Protein AF-A0A4Z2FCV2-F1 (afdb_monomer_lite)

InterPro domains:
  IPR001370 BIR repeat [PF00653] (7-62)
  IPR001370 BIR repeat [PS50143] (7-88)
  IPR001370 BIR repeat [SM00238] (2-72)
  IPR001370 BIR repeat [cd00022] (5-62)
  IPR051190 Baculoviral IAP repeat-containing [PTHR46771] (1-63)

Organism: NCBI:txid230148

Foldseek 3Di:
DPDLVVQLVQCDPAPADPPFLPHSNQCSVLQWHQDADPVFRHWIARPPVRWIFGDDDRHDHSNVVSVVVVVVVVVVPPPDDDDDPPPPDDPPDPTDGPPPDDDDDDDDDDD

pLDDT: mean 71.24, std 22.46, range [33.41, 95.31]

Structure (mmCIF, N/CA/C/O backbone):
data_AF-A0A4Z2FCV2-F1
#
_entry.id   AF-A0A4Z2FCV2-F1
#
loop_
_atom_site.group_PDB
_atom_site.id
_atom_site.type_symbol
_atom_site.label_atom_id
_atom_site.label_alt_id
_atom_site.label_comp_id
_atom_site.label_asym_id
_atom_site.label_entity_id
_atom_site.label_seq_id
_atom_site.pdbx_PDB_ins_code
_atom_site.Cartn_x
_atom_site.Cartn_y
_atom_site.Cartn_z
_atom_site.occupancy
_atom_site.B_iso_or_equiv
_atom_site.auth_seq_id
_atom_site.auth_comp_id
_atom_site.auth_asym_id
_atom_site.auth_atom_id
_atom_site.pdbx_PDB_model_num
ATOM 1 N N . MET A 1 1 ? -9.651 -3.386 -8.352 1.00 63.41 1 MET A N 1
ATOM 2 C CA . MET A 1 1 ? -8.794 -2.972 -7.216 1.00 63.41 1 MET A CA 1
ATOM 3 C C . MET A 1 1 ? -9.472 -2.064 -6.175 1.00 63.41 1 MET A C 1
ATOM 5 O O . MET A 1 1 ? -8.838 -1.734 -5.180 1.00 63.41 1 MET A O 1
ATOM 9 N N . TYR A 1 2 ? -10.755 -1.698 -6.319 1.00 80.25 2 TYR A N 1
ATOM 10 C CA . TYR A 1 2 ? -11.459 -0.868 -5.320 1.00 80.25 2 TYR A CA 1
ATOM 11 C C . TYR A 1 2 ? -11.793 -1.606 -4.011 1.00 80.25 2 TYR A C 1
ATOM 13 O O . TYR A 1 2 ? -11.867 -0.987 -2.952 1.00 80.25 2 TYR A O 1
ATOM 21 N N . ILE A 1 3 ? -11.918 -2.934 -4.069 1.00 91.69 3 ILE A N 1
ATOM 22 C CA . ILE A 1 3 ? -12.211 -3.798 -2.919 1.00 91.69 3 ILE A CA 1
ATOM 23 C C . ILE A 1 3 ? -10.939 -4.005 -2.086 1.00 91.69 3 ILE A C 1
ATOM 25 O O . ILE A 1 3 ? -9.901 -4.376 -2.635 1.00 91.69 3 ILE A O 1
ATOM 29 N N . TYR A 1 4 ? -11.036 -3.781 -0.772 1.00 91.88 4 TYR A N 1
ATOM 30 C CA . TYR A 1 4 ? -9.938 -3.936 0.192 1.00 91.88 4 TYR A CA 1
ATOM 31 C C . TYR A 1 4 ? -9.310 -5.333 0.163 1.00 91.88 4 TYR A C 1
ATOM 33 O O . TYR A 1 4 ? -8.097 -5.450 0.025 1.00 91.88 4 TYR A O 1
ATOM 41 N N . GLU A 1 5 ? -10.130 -6.383 0.198 1.00 94.25 5 GLU A N 1
ATOM 42 C CA . GLU A 1 5 ? -9.660 -7.774 0.229 1.00 94.25 5 GLU A CA 1
ATOM 43 C C . GLU A 1 5 ? -8.783 -8.136 -0.974 1.00 94.25 5 GLU A C 1
ATOM 45 O O . GLU A 1 5 ? -7.803 -8.861 -0.837 1.00 94.25 5 GLU A O 1
ATOM 50 N N . ASN A 1 6 ? -9.088 -7.592 -2.156 1.00 94.06 6 ASN A N 1
ATOM 51 C CA . ASN A 1 6 ? -8.282 -7.838 -3.352 1.00 94.06 6 ASN A CA 1
ATOM 52 C C . ASN A 1 6 ? -6.902 -7.184 -3.259 1.00 94.06 6 ASN A C 1
ATOM 54 O O . ASN A 1 6 ? -5.951 -7.718 -3.814 1.00 94.06 6 ASN A O 1
ATOM 58 N N . ARG A 1 7 ? -6.792 -6.042 -2.569 1.00 94.56 7 ARG A N 1
ATOM 59 C CA . ARG A 1 7 ? -5.499 -5.401 -2.310 1.00 94.56 7 ARG A CA 1
ATOM 60 C C . ARG A 1 7 ? -4.720 -6.175 -1.261 1.00 94.56 7 ARG A C 1
ATOM 62 O O . ARG A 1 7 ? -3.547 -6.438 -1.475 1.00 94.56 7 ARG A O 1
ATOM 69 N N . LEU A 1 8 ? -5.379 -6.604 -0.187 1.00 95.31 8 LEU A N 1
ATOM 70 C CA . LEU A 1 8 ? -4.747 -7.399 0.865 1.00 95.31 8 LEU A CA 1
ATOM 71 C C . LEU A 1 8 ? -4.118 -8.683 0.308 1.00 95.31 8 LEU A C 1
ATOM 73 O O . LEU A 1 8 ? -2.968 -8.973 0.606 1.00 95.31 8 LEU A O 1
ATOM 77 N N . LYS A 1 9 ? -4.822 -9.382 -0.592 1.00 95.06 9 LYS A N 1
ATOM 78 C CA . LYS A 1 9 ? -4.316 -10.587 -1.274 1.00 95.06 9 LYS A CA 1
ATOM 79 C C . LYS A 1 9 ? -3.040 -10.373 -2.089 1.00 95.06 9 LYS A C 1
ATOM 81 O O . LYS A 1 9 ? -2.399 -11.353 -2.434 1.00 95.06 9 LYS A O 1
ATOM 86 N N . THR A 1 10 ? -2.691 -9.133 -2.435 1.00 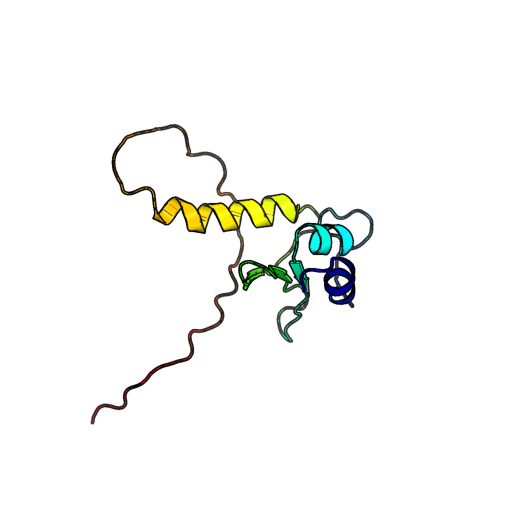94.06 10 THR A N 1
ATOM 87 C CA . THR A 1 10 ? -1.463 -8.874 -3.201 1.00 94.06 10 THR A CA 1
ATOM 88 C C . THR A 1 10 ? -0.204 -8.925 -2.352 1.00 94.06 10 THR A C 1
ATOM 90 O O . THR A 1 10 ? 0.851 -9.183 -2.909 1.00 94.06 10 THR A O 1
ATOM 93 N N . PHE A 1 11 ? -0.311 -8.736 -1.033 1.00 94.06 11 PHE A N 1
ATOM 94 C CA . PHE A 1 11 ? 0.817 -8.675 -0.092 1.00 94.06 11 PHE A CA 1
ATOM 95 C C . PHE A 1 11 ? 1.376 -10.060 0.273 1.00 94.06 11 PHE A C 1
ATOM 97 O O . PHE A 1 11 ? 1.690 -10.345 1.428 1.00 94.06 11 PHE A O 1
ATOM 104 N N . GLU A 1 12 ? 1.482 -10.947 -0.711 1.00 90.56 12 GLU A N 1
ATOM 105 C CA . GLU A 1 12 ? 2.038 -12.282 -0.530 1.00 90.56 12 GLU A CA 1
ATOM 106 C C . GLU A 1 12 ? 3.574 -12.187 -0.497 1.00 90.56 12 GLU A C 1
ATOM 108 O O . GLU A 1 12 ? 4.208 -11.768 -1.465 1.00 90.56 12 GLU A O 1
ATOM 113 N N . GLY A 1 13 ? 4.187 -12.535 0.641 1.00 88.50 13 GLY A N 1
ATOM 114 C CA . GLY A 1 13 ? 5.636 -12.394 0.841 1.00 88.50 13 GLY A CA 1
ATOM 115 C C . GLY A 1 13 ? 6.099 -10.981 1.223 1.00 88.50 13 GLY A C 1
ATOM 116 O O . GLY A 1 13 ? 7.266 -10.650 1.019 1.00 88.50 13 GLY A O 1
ATOM 117 N N . TRP A 1 14 ? 5.203 -10.147 1.764 1.00 91.81 14 TRP A N 1
ATOM 118 C CA . TRP A 1 14 ? 5.565 -8.841 2.319 1.00 91.81 14 TRP A CA 1
ATOM 119 C C . TRP A 1 14 ? 6.482 -8.994 3.552 1.00 91.81 14 TRP A C 1
ATOM 121 O O . TRP A 1 14 ? 6.177 -9.813 4.419 1.00 91.81 14 TRP A O 1
ATOM 131 N N . PRO A 1 15 ? 7.591 -8.235 3.655 1.00 87.75 15 PRO A N 1
ATOM 132 C CA . PRO A 1 15 ? 8.604 -8.450 4.693 1.00 87.75 15 PRO A CA 1
ATOM 133 C C . PRO A 1 15 ? 8.239 -7.906 6.084 1.00 87.75 15 PRO A C 1
ATOM 135 O O . PRO A 1 15 ? 8.938 -8.233 7.039 1.00 87.75 15 PRO A O 1
ATOM 138 N N . PHE A 1 16 ? 7.190 -7.083 6.210 1.00 89.62 16 PHE A N 1
ATOM 139 C CA . PHE A 1 16 ? 6.802 -6.442 7.473 1.00 89.62 16 PHE A CA 1
ATOM 140 C C . PHE A 1 16 ? 5.495 -7.015 8.016 1.00 89.62 16 PHE A C 1
ATOM 142 O O . PHE A 1 16 ? 4.462 -6.948 7.352 1.00 89.62 16 PHE A O 1
ATOM 149 N N . ASP A 1 17 ? 5.526 -7.552 9.228 1.00 85.69 17 ASP A N 1
ATOM 150 C CA . ASP A 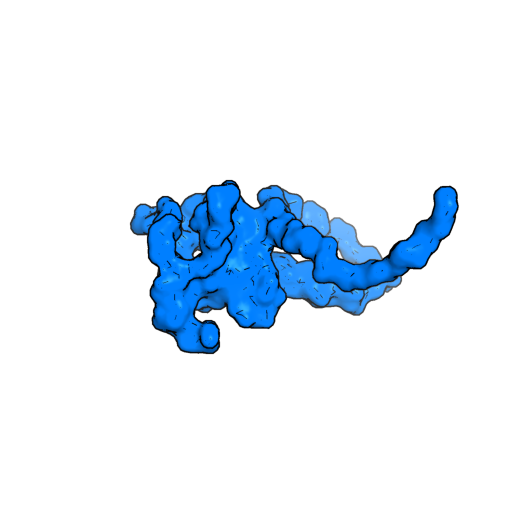1 17 ? 4.405 -8.228 9.876 1.00 85.69 17 ASP A CA 1
ATOM 151 C C . ASP A 1 17 ? 4.102 -7.620 11.262 1.00 85.69 17 ASP A C 1
ATOM 153 O O . ASP A 1 17 ? 4.084 -6.394 11.426 1.00 85.69 17 ASP A O 1
ATOM 157 N N . GLU A 1 18 ? 3.769 -8.457 12.247 1.00 81.94 18 GLU A N 1
ATOM 158 C CA . GLU A 1 18 ? 3.334 -8.032 13.573 1.00 81.94 18 GLU A CA 1
ATOM 159 C C . GLU A 1 18 ? 4.373 -7.130 14.262 1.00 81.94 18 GLU A C 1
ATOM 161 O O . GLU A 1 18 ? 5.531 -7.491 14.453 1.00 81.94 18 GLU A O 1
ATOM 166 N N . GLY A 1 19 ? 3.937 -5.938 14.678 1.00 83.31 19 GLY A N 1
ATOM 167 C CA . GLY A 1 19 ? 4.791 -4.944 15.338 1.00 83.31 19 GLY A CA 1
ATOM 168 C C . GLY A 1 19 ? 5.292 -3.823 14.425 1.00 83.31 19 GLY A C 1
ATOM 169 O O . GLY A 1 19 ? 5.852 -2.855 14.935 1.00 83.31 19 GLY A O 1
ATOM 170 N N . CYS A 1 20 ? 5.033 -3.901 13.117 1.00 90.00 20 CYS A N 1
ATOM 171 C CA . CYS A 1 20 ? 5.306 -2.820 12.170 1.00 90.00 20 CYS A CA 1
ATOM 172 C C . CYS A 1 20 ? 4.064 -1.936 11.948 1.00 90.00 20 CYS A C 1
ATOM 174 O O . CYS A 1 20 ? 2.924 -2.385 12.066 1.00 90.00 20 CYS A O 1
ATOM 176 N N . SER A 1 21 ? 4.265 -0.675 11.574 1.00 90.06 21 SER A N 1
ATOM 177 C CA . SER A 1 21 ? 3.201 0.228 11.115 1.00 90.06 21 SER A CA 1
ATOM 178 C C . SER A 1 21 ? 2.757 -0.108 9.685 1.00 90.06 21 SER A C 1
ATOM 180 O O . SER A 1 21 ? 1.565 -0.036 9.361 1.00 90.06 21 SER A O 1
ATOM 182 N N . CYS A 1 22 ? 3.693 -0.553 8.844 1.00 90.75 22 CYS A N 1
ATOM 183 C CA . CYS A 1 22 ? 3.501 -0.878 7.430 1.00 90.75 22 CYS A CA 1
ATOM 184 C C . CYS A 1 22 ? 3.049 -2.333 7.181 1.00 90.75 22 CYS A C 1
ATOM 186 O O . CYS A 1 22 ? 3.486 -2.980 6.226 1.00 90.75 22 CYS A O 1
ATOM 188 N N . THR A 1 23 ? 2.142 -2.856 8.016 1.00 94.06 23 THR A N 1
ATOM 189 C CA . THR A 1 23 ? 1.587 -4.209 7.827 1.00 94.06 23 THR A CA 1
ATOM 190 C C . THR A 1 23 ? 0.765 -4.318 6.532 1.00 94.06 23 THR A C 1
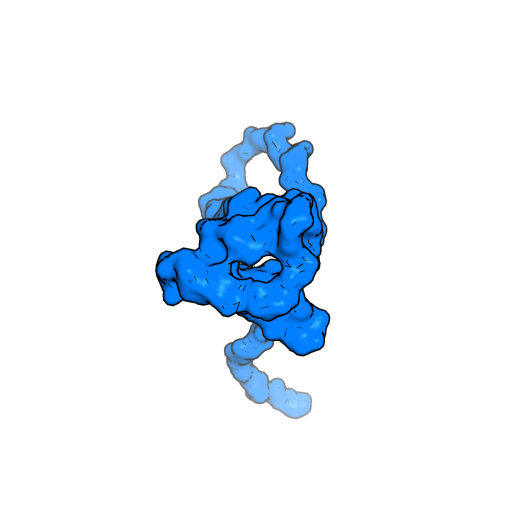ATOM 192 O O . THR A 1 23 ? 0.212 -3.308 6.066 1.00 94.06 23 THR A O 1
ATOM 195 N N . PRO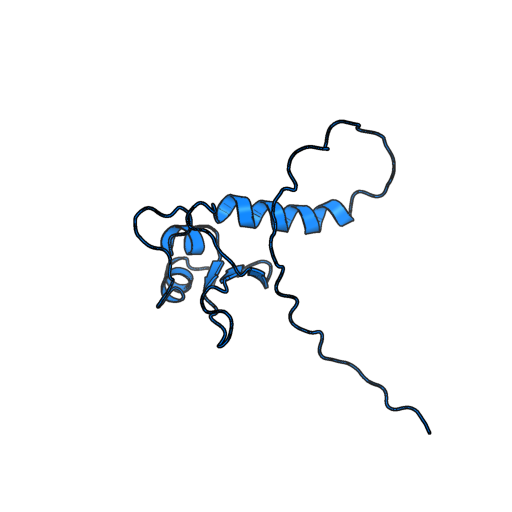 A 1 24 ? 0.590 -5.528 5.964 1.00 94.75 24 PRO A N 1
ATOM 196 C CA . PRO A 1 24 ? -0.252 -5.764 4.789 1.00 94.75 24 PRO A CA 1
ATOM 197 C C . PRO A 1 24 ? -1.660 -5.175 4.917 1.00 94.75 24 PRO A C 1
ATOM 199 O O . PRO A 1 24 ? -2.209 -4.603 3.970 1.00 94.75 24 PRO A O 1
ATOM 202 N N . GLU A 1 25 ? -2.255 -5.257 6.107 1.00 94.19 25 GLU A N 1
ATOM 203 C CA . GLU A 1 25 ? -3.584 -4.730 6.392 1.00 94.19 25 GLU A CA 1
ATOM 204 C C . GLU A 1 25 ? -3.607 -3.212 6.300 1.00 94.19 25 GLU A C 1
ATOM 206 O O . GLU A 1 25 ? -4.530 -2.655 5.700 1.00 94.19 25 GLU A O 1
ATOM 211 N N . ASN A 1 26 ? -2.615 -2.541 6.884 1.00 93.62 26 ASN A N 1
ATOM 212 C CA . ASN A 1 26 ? -2.516 -1.085 6.879 1.00 93.62 26 ASN A CA 1
ATOM 213 C C . ASN A 1 26 ? -2.186 -0.558 5.483 1.0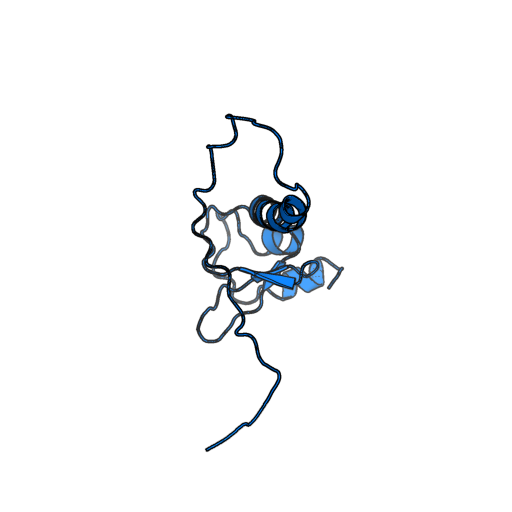0 93.62 26 ASN A C 1
ATOM 215 O O . ASN A 1 26 ? -2.814 0.398 5.021 1.00 93.62 26 ASN A O 1
ATOM 219 N N . MET A 1 27 ? -1.306 -1.246 4.761 1.00 94.00 27 MET A N 1
ATOM 220 C CA . MET A 1 27 ? -0.986 -0.966 3.366 1.00 94.00 27 MET A CA 1
ATOM 221 C C . MET A 1 27 ? -2.226 -1.080 2.465 1.00 94.00 27 MET A C 1
ATOM 223 O O . MET A 1 27 ? -2.580 -0.143 1.738 1.00 94.00 27 MET A O 1
ATOM 227 N N . ALA A 1 28 ? -2.971 -2.183 2.564 1.00 94.38 28 ALA A N 1
ATOM 228 C CA . ALA A 1 28 ? -4.192 -2.394 1.790 1.00 94.38 28 ALA A CA 1
ATOM 229 C C . ALA A 1 28 ? -5.328 -1.425 2.182 1.00 94.38 28 ALA A C 1
ATOM 231 O O . ALA A 1 28 ? -6.106 -1.003 1.310 1.00 94.38 28 ALA A O 1
ATOM 232 N N . LYS A 1 29 ? -5.422 -1.029 3.463 1.00 93.31 29 LYS A N 1
ATOM 233 C CA . LYS A 1 29 ? -6.354 0.007 3.956 1.00 93.31 29 LYS A CA 1
ATOM 234 C C . LYS A 1 29 ? -6.014 1.374 3.374 1.00 93.31 29 LYS A C 1
ATOM 236 O O . LYS A 1 29 ? -6.908 2.050 2.868 1.00 93.31 29 LYS A O 1
ATOM 241 N N . ALA A 1 30 ? -4.734 1.744 3.368 1.00 92.00 30 ALA A N 1
ATOM 242 C CA . ALA A 1 30 ? -4.257 2.973 2.744 1.00 92.00 30 ALA A CA 1
ATOM 243 C C . ALA A 1 30 ? -4.484 2.968 1.224 1.00 92.00 30 ALA A C 1
ATOM 245 O O . ALA A 1 30 ? -4.646 4.025 0.620 1.00 92.00 30 ALA A O 1
ATOM 246 N N . GLY A 1 31 ? -4.608 1.801 0.591 1.00 92.38 31 GLY A N 1
ATOM 247 C CA . GLY A 1 31 ? -4.873 1.678 -0.843 1.00 92.38 31 GLY A CA 1
ATOM 248 C C . GLY A 1 31 ? -3.624 1.361 -1.657 1.00 92.38 31 GLY A C 1
ATOM 249 O O . GLY A 1 31 ? -3.573 1.670 -2.848 1.00 92.38 31 GLY A O 1
ATOM 250 N N . PHE A 1 32 ? -2.629 0.750 -1.030 1.00 93.38 32 PHE A N 1
ATOM 251 C CA . PHE A 1 32 ? -1.511 0.155 -1.736 1.00 93.38 32 PHE A CA 1
ATOM 252 C C . PHE A 1 32 ? -1.843 -1.257 -2.209 1.00 93.38 32 PHE A C 1
ATOM 254 O O . PHE A 1 32 ? -2.741 -1.926 -1.695 1.00 93.38 32 PHE A O 1
ATOM 261 N N . VAL A 1 33 ? -1.116 -1.663 -3.235 1.00 94.38 33 VAL A N 1
ATOM 262 C CA . VAL A 1 33 ? -1.085 -2.983 -3.848 1.00 94.38 33 VAL A CA 1
ATOM 263 C C . VAL A 1 33 ? 0.380 -3.375 -3.897 1.00 94.38 33 VAL A C 1
ATOM 265 O O . VAL A 1 33 ? 1.198 -2.582 -4.355 1.00 94.38 33 VAL A O 1
ATOM 268 N N . HIS A 1 34 ? 0.720 -4.567 -3.437 1.00 94.75 34 HIS A N 1
ATOM 269 C CA . HIS A 1 34 ? 2.087 -5.066 -3.513 1.00 94.75 34 HIS A CA 1
ATOM 270 C C . HIS A 1 34 ? 2.384 -5.540 -4.937 1.00 94.75 34 HIS A C 1
ATOM 272 O O . HIS A 1 34 ? 1.605 -6.272 -5.550 1.00 94.75 34 HIS A O 1
ATOM 278 N N . THR A 1 35 ? 3.485 -5.047 -5.493 1.00 91.69 35 THR A N 1
ATOM 279 C CA . THR A 1 35 ? 3.929 -5.319 -6.863 1.00 91.69 35 THR A CA 1
ATOM 280 C C . THR A 1 35 ? 5.428 -5.604 -6.853 1.00 91.69 35 THR A C 1
ATOM 282 O O . THR A 1 35 ? 6.201 -4.777 -7.341 1.00 91.69 35 THR A O 1
ATOM 285 N N . PRO A 1 36 ? 5.857 -6.740 -6.273 1.00 88.88 36 PRO A N 1
ATOM 286 C CA . PRO A 1 36 ? 7.272 -7.054 -6.131 1.00 88.88 36 PRO A CA 1
ATOM 287 C C . PRO A 1 36 ? 7.949 -7.125 -7.503 1.00 88.88 36 PRO A C 1
ATOM 289 O O . PRO A 1 36 ? 7.424 -7.714 -8.451 1.00 88.88 36 PRO A O 1
ATOM 292 N N . SER A 1 37 ? 9.134 -6.532 -7.607 1.00 84.88 37 SER A N 1
ATOM 293 C CA . SER A 1 37 ? 10.015 -6.641 -8.769 1.00 84.88 37 SER A CA 1
ATOM 294 C C . SER A 1 37 ? 11.216 -7.514 -8.412 1.00 84.88 37 SER A C 1
ATOM 296 O O . SER A 1 37 ? 11.601 -7.591 -7.248 1.00 84.88 37 SER A O 1
ATOM 298 N N . GLY A 1 38 ? 11.854 -8.149 -9.400 1.00 82.06 38 GLY A N 1
ATOM 299 C CA . GLY A 1 38 ? 12.988 -9.055 -9.159 1.00 82.06 38 GLY A CA 1
ATOM 300 C C . GLY A 1 38 ? 14.153 -8.421 -8.384 1.00 82.06 38 GLY A C 1
ATOM 301 O O . GLY A 1 38 ? 14.863 -9.125 -7.674 1.00 82.06 38 GLY A O 1
ATOM 302 N N . ASN A 1 39 ? 14.311 -7.095 -8.473 1.00 82.75 39 ASN A N 1
ATOM 303 C CA . ASN A 1 39 ? 15.347 -6.343 -7.757 1.00 82.75 39 ASN A CA 1
ATOM 304 C C . ASN A 1 39 ? 14.837 -5.634 -6.489 1.00 82.75 39 ASN A C 1
ATOM 306 O O . ASN A 1 39 ? 15.655 -5.184 -5.691 1.00 82.75 39 ASN A O 1
ATOM 310 N N . SER A 1 40 ? 13.516 -5.533 -6.315 1.00 84.81 40 SER A N 1
ATOM 311 C CA . SER A 1 40 ? 12.871 -4.757 -5.251 1.00 84.81 40 SER A CA 1
ATOM 312 C C . SER A 1 40 ? 11.625 -5.517 -4.760 1.00 84.81 40 SER A C 1
ATOM 314 O O . SER A 1 40 ? 10.542 -5.372 -5.341 1.00 84.81 40 SER A O 1
ATOM 316 N N . PRO A 1 41 ? 11.755 -6.390 -3.744 1.00 87.94 41 PRO A N 1
ATOM 317 C CA . PRO A 1 41 ? 10.662 -7.250 -3.280 1.00 87.94 41 PRO A CA 1
ATOM 318 C C . PRO A 1 41 ? 9.587 -6.500 -2.477 1.00 87.94 41 PRO A C 1
ATOM 320 O O . PRO A 1 41 ? 8.505 -7.034 -2.266 1.00 87.94 41 PRO A O 1
ATOM 323 N N . ASP A 1 42 ? 9.850 -5.270 -2.049 1.00 88.44 42 ASP A N 1
ATOM 324 C CA . ASP A 1 42 ? 9.010 -4.442 -1.178 1.00 88.44 42 ASP A CA 1
ATOM 325 C C . ASP A 1 42 ? 8.317 -3.289 -1.929 1.00 88.44 42 ASP A C 1
ATOM 327 O O . ASP A 1 42 ? 7.879 -2.305 -1.338 1.00 88.44 42 ASP A O 1
ATOM 331 N N . VAL A 1 43 ? 8.191 -3.389 -3.253 1.00 91.62 43 VAL A N 1
ATOM 332 C CA . VAL A 1 43 ? 7.527 -2.352 -4.051 1.00 91.62 43 VAL A CA 1
ATOM 333 C C . VAL A 1 43 ? 6.018 -2.398 -3.831 1.00 91.62 43 VAL A C 1
ATOM 335 O O . VAL A 1 43 ? 5.368 -3.418 -4.068 1.00 91.62 43 VAL A O 1
ATOM 338 N N . ALA A 1 44 ? 5.437 -1.261 -3.462 1.00 92.38 44 ALA A N 1
ATOM 339 C CA . ALA A 1 44 ? 4.003 -1.081 -3.313 1.00 92.38 44 ALA A CA 1
ATOM 340 C C . ALA A 1 44 ? 3.491 0.079 -4.177 1.00 92.38 44 ALA A C 1
ATOM 342 O O . ALA A 1 44 ? 4.044 1.177 -4.185 1.00 92.38 44 ALA A O 1
ATOM 343 N N . MET A 1 45 ? 2.390 -0.149 -4.886 1.00 91.38 45 MET A N 1
ATOM 344 C CA . MET A 1 45 ? 1.767 0.801 -5.800 1.00 91.38 45 MET A CA 1
ATOM 345 C C . MET A 1 45 ? 0.398 1.247 -5.285 1.00 91.38 45 MET A C 1
ATOM 347 O O . MET A 1 45 ? -0.457 0.428 -4.954 1.00 91.38 45 MET A O 1
ATOM 351 N N . CYS A 1 46 ? 0.131 2.551 -5.262 1.00 90.31 46 CYS A N 1
ATOM 352 C CA . CYS A 1 46 ? -1.201 3.059 -4.938 1.00 90.31 46 CYS A CA 1
ATOM 353 C C . CYS A 1 46 ? -2.185 2.749 -6.077 1.00 90.31 46 CYS A C 1
ATOM 355 O O . CYS A 1 46 ? -1.981 3.188 -7.206 1.00 90.31 46 CYS A O 1
ATOM 357 N N . PHE A 1 47 ? -3.302 2.069 -5.795 1.00 87.44 47 PHE A N 1
ATOM 358 C CA . PHE A 1 47 ? -4.259 1.682 -6.847 1.00 87.44 47 PHE A CA 1
ATOM 359 C C . PHE A 1 47 ? -4.977 2.874 -7.502 1.00 87.44 47 PHE A C 1
ATOM 361 O O . PHE A 1 47 ? -5.545 2.725 -8.580 1.00 87.44 47 PHE A O 1
ATOM 368 N N . PHE A 1 48 ? -5.014 4.026 -6.822 1.00 85.62 48 PHE A N 1
ATOM 369 C CA . PHE A 1 48 ? -5.741 5.209 -7.282 1.00 85.62 48 PHE A CA 1
ATOM 370 C C . PHE A 1 48 ? -4.848 6.155 -8.084 1.00 85.62 48 PHE A C 1
ATOM 372 O O . PHE A 1 48 ? -5.201 6.537 -9.192 1.00 85.62 48 PHE A O 1
ATOM 379 N N . CYS A 1 49 ? -3.684 6.521 -7.539 1.00 83.81 49 CYS A N 1
ATOM 380 C CA . CYS A 1 49 ? -2.762 7.444 -8.203 1.00 83.81 49 CYS A CA 1
ATOM 381 C C . CYS A 1 49 ? -1.628 6.747 -8.972 1.00 83.81 49 CYS A C 1
ATOM 383 O O . CYS A 1 49 ? -0.815 7.438 -9.573 1.00 83.81 49 CYS A O 1
ATOM 385 N N . LEU A 1 50 ? -1.581 5.406 -8.963 1.00 84.75 50 LEU A N 1
ATOM 386 C CA . LEU A 1 50 ? -0.638 4.553 -9.711 1.00 84.75 50 LEU A CA 1
ATOM 387 C C . LEU A 1 50 ? 0.843 4.822 -9.418 1.00 84.75 50 LEU A C 1
ATOM 389 O O . LEU A 1 50 ? 1.727 4.526 -10.214 1.00 84.75 50 LEU A O 1
ATOM 393 N N . LYS A 1 51 ? 1.103 5.399 -8.250 1.00 83.19 51 LYS A N 1
ATOM 394 C CA . LYS A 1 51 ? 2.424 5.785 -7.777 1.00 83.19 51 LYS A CA 1
ATOM 395 C C . LYS A 1 51 ? 3.063 4.631 -7.013 1.00 83.19 51 LYS A C 1
ATOM 397 O O . LYS A 1 51 ? 2.412 4.063 -6.137 1.00 83.19 51 LYS A O 1
ATOM 402 N N . GLU A 1 52 ? 4.308 4.317 -7.350 1.00 86.88 52 GLU A N 1
ATOM 403 C CA . GLU A 1 52 ? 5.086 3.225 -6.760 1.00 86.88 52 GLU A CA 1
ATOM 404 C C . GLU A 1 52 ? 6.086 3.736 -5.731 1.00 86.88 52 GLU A C 1
ATOM 406 O O . GLU A 1 52 ? 6.733 4.767 -5.935 1.00 86.88 52 GLU A O 1
ATOM 411 N N . LEU A 1 53 ? 6.209 2.988 -4.641 1.00 87.88 53 LEU A N 1
ATOM 412 C CA . LEU A 1 53 ? 7.101 3.256 -3.524 1.00 87.88 53 LEU A CA 1
ATOM 413 C C . LEU A 1 53 ? 7.841 1.971 -3.158 1.00 87.88 53 LEU A C 1
ATOM 415 O O . LEU A 1 53 ? 7.236 0.901 -3.119 1.00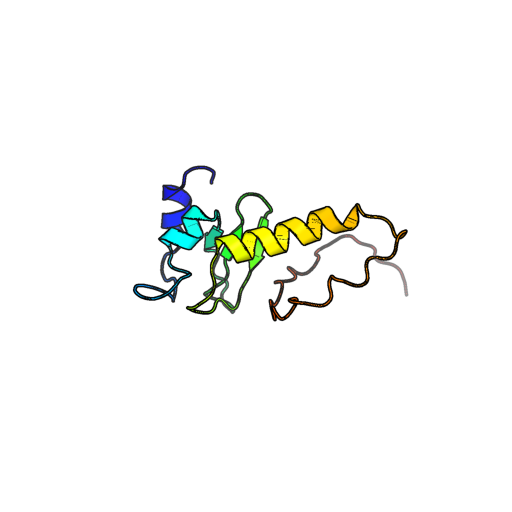 87.88 53 LEU A O 1
ATOM 419 N N . GLU A 1 54 ? 9.130 2.099 -2.880 1.00 88.62 54 GLU A N 1
ATOM 420 C CA . GLU A 1 54 ? 10.015 1.031 -2.410 1.00 88.62 54 GLU A CA 1
ATOM 421 C C . GLU A 1 54 ? 10.859 1.549 -1.240 1.00 88.62 54 GLU A C 1
ATOM 423 O O . GLU A 1 54 ? 10.967 2.765 -1.041 1.00 88.62 54 GLU A O 1
ATOM 428 N N . GLY A 1 55 ? 11.505 0.642 -0.513 1.00 88.25 55 GLY A N 1
ATOM 429 C CA . GLY A 1 55 ? 12.320 0.959 0.653 1.00 88.25 55 GLY A CA 1
ATOM 430 C C . GLY A 1 55 ? 11.478 1.264 1.885 1.00 88.25 55 GLY A C 1
ATOM 431 O O . GLY A 1 55 ? 11.777 2.234 2.573 1.00 88.25 55 GLY A O 1
ATOM 432 N N . TRP A 1 56 ? 10.425 0.479 2.118 1.00 89.75 56 TRP A N 1
ATOM 433 C CA . TRP A 1 56 ? 9.568 0.633 3.296 1.00 89.75 56 TRP A CA 1
ATOM 434 C C . TRP A 1 56 ? 10.346 0.302 4.572 1.00 89.75 56 TRP A C 1
ATOM 436 O O . TRP A 1 56 ? 11.123 -0.652 4.601 1.00 89.75 56 TRP A O 1
ATOM 446 N N . GLU A 1 57 ? 10.128 1.082 5.623 1.00 90.00 57 GLU A N 1
ATOM 447 C CA . GLU A 1 57 ? 10.675 0.872 6.962 1.00 90.00 57 GLU A CA 1
ATOM 448 C C . GLU A 1 57 ? 9.552 0.423 7.918 1.00 90.00 57 GLU A C 1
ATOM 450 O O . GLU A 1 57 ? 8.383 0.766 7.711 1.00 90.00 57 GLU A O 1
ATOM 455 N N . PRO A 1 58 ? 9.854 -0.367 8.964 1.00 89.81 58 PRO A N 1
ATOM 456 C CA . PRO A 1 58 ? 8.830 -0.901 9.862 1.00 89.81 58 PRO A CA 1
ATOM 457 C C . PRO A 1 58 ? 8.043 0.191 10.602 1.00 89.81 58 PRO A C 1
ATOM 459 O O . PRO A 1 58 ? 6.894 -0.033 10.983 1.00 89.81 58 PRO A O 1
ATOM 462 N N . GLU A 1 59 ? 8.610 1.383 10.774 1.00 90.00 59 GLU A N 1
ATOM 463 C CA . GLU A 1 59 ? 7.961 2.531 11.408 1.00 90.00 59 GLU A CA 1
ATOM 464 C C . GLU A 1 59 ? 7.076 3.354 10.455 1.00 90.00 59 GLU A C 1
ATOM 466 O O . GLU A 1 59 ? 6.306 4.194 10.930 1.00 90.00 59 GLU A O 1
ATOM 471 N N . ASP A 1 60 ? 7.142 3.118 9.139 1.00 88.19 60 ASP A N 1
ATOM 472 C CA . ASP A 1 60 ? 6.415 3.909 8.143 1.00 88.19 60 ASP A CA 1
ATOM 473 C C . ASP A 1 60 ? 4.895 3.727 8.257 1.00 88.19 60 ASP A C 1
ATOM 475 O O . ASP A 1 60 ? 4.375 2.609 8.240 1.00 88.19 60 ASP A O 1
ATOM 479 N N . ASP A 1 61 ? 4.155 4.840 8.307 1.00 88.44 61 ASP A N 1
ATOM 480 C CA . ASP A 1 61 ? 2.689 4.841 8.253 1.00 88.44 61 ASP A CA 1
ATOM 481 C C . ASP A 1 61 ? 2.206 4.981 6.794 1.00 88.44 61 ASP A C 1
ATOM 483 O O . ASP A 1 61 ? 2.336 6.061 6.198 1.00 88.44 61 ASP A O 1
ATOM 487 N N . PRO A 1 62 ? 1.569 3.946 6.211 1.00 90.56 62 PRO A N 1
ATOM 488 C CA . PRO A 1 62 ? 1.099 3.981 4.828 1.00 90.56 62 PRO A CA 1
ATOM 489 C C . PRO A 1 62 ? 0.096 5.108 4.533 1.00 90.56 62 PRO A C 1
ATOM 491 O O . PRO A 1 62 ? 0.016 5.592 3.401 1.00 90.56 62 PRO A O 1
ATOM 494 N N . GLN A 1 63 ? -0.700 5.550 5.511 1.00 88.31 63 GLN A N 1
ATOM 495 C CA . GLN A 1 63 ? -1.656 6.637 5.294 1.00 88.31 63 GLN A CA 1
ATOM 496 C C . GLN A 1 63 ? -0.969 7.992 5.175 1.00 88.31 63 GLN A C 1
ATOM 498 O O . GLN A 1 63 ? -1.328 8.767 4.282 1.00 88.31 63 GLN A O 1
ATOM 503 N N . LEU A 1 64 ? 0.017 8.259 6.033 1.00 85.94 64 LEU A N 1
ATOM 504 C CA . LEU A 1 64 ? 0.816 9.485 5.968 1.00 85.94 64 LEU A CA 1
ATOM 505 C C . LEU A 1 64 ? 1.629 9.508 4.673 1.00 85.94 64 LEU A C 1
ATOM 507 O O . LEU A 1 64 ? 1.555 10.471 3.911 1.00 85.94 64 LEU A O 1
ATOM 511 N N . VAL A 1 65 ? 2.255 8.375 4.345 1.00 80.88 65 VAL A N 1
ATOM 512 C CA . VAL A 1 65 ? 3.014 8.172 3.106 1.00 80.88 65 VAL A CA 1
ATOM 513 C C . VAL A 1 65 ? 2.200 8.476 1.859 1.00 80.88 65 VAL A C 1
ATOM 515 O O . VAL A 1 65 ? 2.642 9.173 0.939 1.00 80.88 65 VAL A O 1
ATOM 518 N N . LYS A 1 66 ? 0.954 8.014 1.832 1.00 79.38 66 LYS A N 1
ATOM 519 C CA . LYS A 1 66 ? 0.045 8.308 0.731 1.00 79.38 66 LYS A CA 1
ATOM 520 C C . LYS A 1 66 ? -0.319 9.793 0.649 1.00 79.38 66 LYS A C 1
ATOM 522 O O . LYS A 1 66 ? -0.398 10.319 -0.461 1.00 79.38 66 LYS A O 1
ATOM 527 N N . GLN A 1 67 ? -0.579 10.458 1.775 1.00 66.75 67 GLN A N 1
ATOM 528 C CA . GLN A 1 67 ? -0.976 11.871 1.799 1.00 66.75 67 GLN A CA 1
ATOM 529 C C . GLN A 1 67 ? 0.164 12.789 1.356 1.00 66.75 67 GLN A C 1
ATOM 531 O O . GLN A 1 67 ? -0.061 13.644 0.495 1.00 66.75 67 GLN A O 1
ATOM 536 N N . ASP A 1 68 ? 1.383 12.538 1.832 1.00 65.69 68 ASP A N 1
ATOM 537 C CA . ASP A 1 68 ? 2.577 13.303 1.463 1.00 65.69 68 ASP A CA 1
ATOM 538 C C . ASP A 1 68 ? 2.839 13.263 -0.047 1.00 65.69 68 ASP A C 1
ATOM 540 O O . ASP A 1 68 ? 3.243 14.258 -0.650 1.00 65.69 68 ASP A O 1
ATOM 544 N N . PHE A 1 69 ? 2.514 12.155 -0.719 1.00 55.50 69 PHE A N 1
ATOM 545 C CA . PHE A 1 69 ? 2.678 12.073 -2.168 1.00 55.50 69 PHE A CA 1
ATOM 546 C C . PHE A 1 69 ? 1.492 12.617 -2.981 1.00 55.50 69 PHE A C 1
ATOM 548 O O . PHE A 1 69 ? 1.651 12.938 -4.166 1.00 55.50 69 PHE A O 1
ATOM 555 N N . VAL A 1 70 ? 0.304 12.754 -2.385 1.00 52.12 70 VAL A N 1
ATOM 556 C CA . VAL A 1 70 ? -0.847 13.419 -3.024 1.00 52.12 70 VAL A CA 1
ATOM 557 C C . VAL A 1 70 ? -0.678 14.939 -2.989 1.00 52.12 70 VAL A C 1
ATOM 559 O O . VAL A 1 70 ? -0.982 15.596 -3.985 1.00 52.12 70 VAL A O 1
ATOM 562 N N . VAL A 1 71 ? -0.111 15.504 -1.917 1.00 47.03 71 VAL A N 1
ATOM 563 C CA . VAL A 1 71 ? 0.097 16.960 -1.810 1.00 47.03 71 VAL A CA 1
ATOM 564 C C . VAL A 1 71 ? 1.148 17.492 -2.787 1.00 47.03 71 VAL A C 1
ATOM 566 O O . VAL A 1 71 ? 0.976 18.596 -3.293 1.00 47.03 71 VAL A O 1
ATOM 569 N N . VAL A 1 72 ? 2.153 16.693 -3.172 1.00 50.00 72 VAL A N 1
ATOM 570 C CA . VAL A 1 72 ? 3.106 17.064 -4.245 1.00 50.00 72 VAL A CA 1
ATOM 571 C C . VAL A 1 72 ? 2.417 17.174 -5.614 1.00 50.00 72 VAL A C 1
ATOM 573 O O . VAL A 1 72 ? 2.879 17.904 -6.481 1.00 50.00 72 VAL A O 1
ATOM 576 N N . SER A 1 73 ? 1.284 16.492 -5.817 1.00 46.56 73 SER A N 1
ATOM 577 C CA . SER A 1 73 ? 0.500 16.613 -7.054 1.00 46.56 73 SER A CA 1
ATOM 578 C C . SER A 1 73 ? -0.414 17.842 -7.077 1.00 46.56 73 SER A C 1
ATOM 580 O O . SER A 1 73 ? -0.867 18.228 -8.151 1.00 46.56 73 SER A O 1
ATOM 582 N N . LEU A 1 74 ? -0.717 18.429 -5.915 1.00 47.38 74 LEU A N 1
ATOM 583 C CA . LEU A 1 74 ? -1.597 19.595 -5.771 1.00 47.38 74 LEU A CA 1
ATOM 584 C C . LEU A 1 74 ? -0.816 20.899 -5.547 1.00 47.38 74 LEU A C 1
ATOM 586 O O . LEU A 1 74 ? -1.329 21.967 -5.866 1.00 47.38 74 LEU A O 1
ATOM 590 N N . SER A 1 75 ? 0.430 20.839 -5.066 1.00 51.00 75 SER A N 1
ATOM 591 C CA . SER A 1 75 ? 1.288 22.022 -4.917 1.00 51.00 75 SER A CA 1
ATOM 592 C C . SER A 1 75 ? 1.834 22.558 -6.244 1.00 51.00 75 SER A C 1
ATOM 594 O O . SER A 1 75 ? 2.202 23.725 -6.303 1.00 51.00 75 SER A O 1
ATOM 596 N N . SER A 1 76 ? 1.803 21.778 -7.333 1.00 46.12 76 SER A N 1
ATOM 597 C CA . SER A 1 76 ? 2.096 22.281 -8.688 1.00 46.12 76 SER A CA 1
ATOM 598 C C . SER A 1 76 ? 1.049 23.273 -9.226 1.00 46.12 76 SER A C 1
ATOM 600 O O . SER A 1 76 ? 1.233 23.799 -10.317 1.00 46.12 76 SER A O 1
ATOM 602 N N . LEU A 1 77 ? -0.044 23.522 -8.489 1.00 54.19 77 LEU A N 1
ATOM 603 C CA . LEU A 1 77 ? -1.073 24.518 -8.818 1.00 54.19 77 LEU A CA 1
ATOM 604 C C . LEU A 1 77 ? -1.010 25.787 -7.951 1.00 54.19 77 LEU A C 1
ATOM 606 O O . LEU A 1 77 ? -1.843 26.672 -8.137 1.00 54.19 77 LEU A O 1
ATOM 610 N N . VAL A 1 78 ? -0.055 25.908 -7.020 1.00 54.03 78 VAL A N 1
ATOM 611 C CA . VAL A 1 78 ? 0.173 27.174 -6.303 1.00 54.03 78 VAL A CA 1
ATOM 612 C C . VAL A 1 78 ? 1.370 27.868 -6.938 1.00 54.03 78 VAL A C 1
ATOM 614 O O . VAL A 1 78 ? 2.514 27.686 -6.529 1.00 54.03 78 VAL A O 1
ATOM 617 N N . ASP A 1 79 ? 1.055 28.613 -7.995 1.00 47.41 79 ASP A N 1
ATOM 618 C CA . ASP A 1 79 ? 1.944 29.537 -8.691 1.00 47.41 79 ASP A CA 1
ATOM 619 C C . ASP A 1 79 ? 2.560 30.550 -7.706 1.00 47.41 79 ASP A C 1
ATOM 621 O O . ASP A 1 79 ? 1.946 30.966 -6.716 1.00 47.41 79 ASP A O 1
ATOM 625 N N . GLU A 1 80 ? 3.817 30.887 -7.963 1.00 55.06 80 GLU A N 1
ATOM 626 C CA . GLU A 1 80 ? 4.691 31.709 -7.137 1.00 55.06 80 GLU A CA 1
ATOM 627 C C . GLU A 1 80 ? 4.087 33.091 -6.842 1.00 55.06 80 GLU A C 1
ATOM 629 O O . GLU A 1 80 ? 3.931 33.914 -7.740 1.00 55.06 80 GLU A O 1
ATOM 634 N N . GLY A 1 81 ? 3.810 33.417 -5.572 1.00 50.75 81 GLY A N 1
ATOM 635 C CA . GLY A 1 81 ? 3.429 34.803 -5.285 1.00 50.75 81 GLY A CA 1
ATOM 636 C C . GLY A 1 81 ? 2.810 35.145 -3.941 1.00 50.75 81 GLY A C 1
ATOM 637 O O . GLY A 1 81 ? 1.830 35.878 -3.921 1.00 50.75 81 GLY A O 1
ATOM 638 N N . SER A 1 82 ? 3.353 34.691 -2.810 1.00 42.53 82 SER A N 1
ATOM 639 C CA . SER A 1 82 ? 3.338 35.492 -1.570 1.00 42.53 82 SER A CA 1
ATOM 640 C C . SER A 1 82 ? 4.066 34.782 -0.444 1.00 42.53 82 SER A C 1
ATOM 642 O O . SER A 1 82 ? 3.855 33.603 -0.175 1.00 42.53 82 SER A O 1
ATOM 644 N N . GLY A 1 83 ? 4.944 35.532 0.216 1.00 49.53 83 GLY A N 1
ATOM 645 C CA . GLY A 1 83 ? 5.781 35.046 1.296 1.00 49.53 83 GLY A CA 1
ATOM 646 C C . GLY A 1 83 ? 4.975 34.441 2.440 1.00 49.53 83 GLY A C 1
ATOM 647 O O . GLY A 1 83 ? 4.159 35.106 3.071 1.00 49.53 83 GLY A O 1
ATOM 648 N N . CYS A 1 84 ? 5.291 33.195 2.773 1.00 36.03 84 CYS A N 1
ATOM 649 C CA . CYS A 1 84 ? 5.053 32.670 4.105 1.00 36.03 84 CYS A CA 1
ATOM 650 C C . CYS A 1 84 ? 6.323 31.955 4.568 1.00 36.03 84 CYS A C 1
ATOM 652 O O . CYS A 1 84 ? 6.640 30.840 4.159 1.00 36.03 84 CYS A O 1
ATOM 654 N N . SER A 1 85 ? 7.090 32.635 5.412 1.00 35.31 85 SER A N 1
ATOM 655 C CA . SER A 1 85 ? 8.370 32.205 5.980 1.00 35.31 85 SER A CA 1
ATOM 656 C C . SER A 1 85 ? 8.236 31.110 7.054 1.00 35.31 85 SER A C 1
ATOM 658 O O . SER A 1 85 ? 9.100 30.996 7.919 1.00 35.31 85 SER A O 1
ATOM 660 N N . SER A 1 86 ? 7.196 30.270 7.005 1.00 43.47 86 SER A N 1
ATOM 661 C CA . SER A 1 86 ? 6.933 29.256 8.037 1.00 43.47 86 SER A CA 1
ATOM 662 C C . SER A 1 86 ? 6.545 27.879 7.495 1.00 43.47 86 SER A C 1
ATOM 664 O O . SER A 1 86 ? 5.679 27.216 8.047 1.00 43.47 86 SER A O 1
ATOM 666 N N . LEU A 1 87 ? 7.198 27.410 6.427 1.00 43.59 87 LEU A N 1
ATOM 667 C CA . LEU A 1 87 ? 7.128 25.995 6.023 1.00 43.59 87 LEU A CA 1
ATOM 668 C C . LEU A 1 87 ? 8.509 25.435 5.656 1.00 43.59 87 LEU A C 1
ATOM 670 O O . LEU A 1 87 ? 8.687 24.712 4.682 1.00 43.59 87 LEU A O 1
ATOM 674 N N . ARG A 1 88 ? 9.519 25.751 6.475 1.00 44.56 88 ARG A N 1
ATOM 675 C CA . ARG A 1 88 ? 10.745 24.944 6.565 1.00 44.56 88 ARG A CA 1
ATOM 676 C C . ARG A 1 88 ? 10.691 24.101 7.831 1.00 44.56 88 ARG A C 1
ATOM 678 O O . ARG A 1 88 ? 11.421 24.344 8.787 1.00 44.56 88 ARG A O 1
ATOM 685 N N . ARG A 1 89 ? 9.811 23.108 7.852 1.00 42.81 89 ARG A N 1
ATOM 686 C CA . ARG A 1 89 ? 9.960 21.958 8.743 1.00 42.81 89 ARG A CA 1
ATOM 687 C C . ARG A 1 89 ? 9.270 20.763 8.106 1.00 42.81 89 ARG A C 1
ATOM 689 O O . ARG A 1 89 ? 8.095 20.847 7.790 1.00 42.81 89 ARG A O 1
ATOM 696 N N . LEU A 1 90 ? 10.043 19.682 7.991 1.00 41.19 90 LEU A N 1
ATOM 697 C CA . LEU A 1 90 ? 9.638 18.330 7.599 1.00 41.19 90 LEU A CA 1
ATOM 698 C C . LEU A 1 90 ? 9.505 18.077 6.091 1.00 41.19 90 LEU A C 1
ATOM 700 O O . LEU A 1 90 ? 8.440 17.762 5.589 1.00 41.19 90 LEU A O 1
ATOM 704 N N . VAL A 1 91 ? 10.633 18.088 5.380 1.00 45.62 91 VAL A N 1
ATOM 705 C CA . VAL A 1 91 ? 10.808 17.132 4.272 1.00 45.62 91 VAL A CA 1
ATOM 706 C C . VAL A 1 91 ? 12.104 16.370 4.535 1.00 45.62 91 VAL A C 1
ATOM 708 O O . VAL A 1 91 ? 13.123 16.554 3.881 1.00 45.62 91 VAL A O 1
ATOM 711 N N . GLY A 1 92 ? 12.090 15.598 5.622 1.00 36.78 92 GLY A N 1
ATOM 712 C CA . GLY A 1 92 ? 13.153 14.668 6.006 1.00 36.78 92 GLY A CA 1
ATOM 713 C C . GLY A 1 92 ? 12.883 13.252 5.503 1.00 36.78 92 GLY A C 1
ATOM 714 O O . GLY A 1 92 ? 13.263 12.300 6.167 1.00 36.78 92 GLY A O 1
ATOM 715 N N . LEU A 1 93 ? 12.179 13.103 4.380 1.00 41.97 93 LEU A N 1
ATOM 716 C CA . LEU A 1 93 ? 11.697 11.813 3.899 1.00 41.97 93 LEU A CA 1
ATOM 717 C C . LEU A 1 93 ? 12.474 11.430 2.639 1.00 41.97 93 LEU A C 1
ATOM 719 O O . LEU A 1 93 ? 12.268 11.953 1.544 1.00 41.97 93 LEU A O 1
ATOM 723 N N . ARG A 1 94 ? 13.462 10.556 2.845 1.00 43.25 94 ARG A N 1
ATOM 724 C CA . ARG A 1 94 ? 14.368 9.994 1.839 1.00 43.25 94 ARG A CA 1
ATOM 725 C C . ARG A 1 94 ? 13.633 8.918 1.040 1.00 43.25 94 ARG A C 1
ATOM 727 O O . ARG A 1 94 ? 13.983 7.749 1.104 1.00 43.25 94 ARG A O 1
ATOM 734 N N . TRP A 1 95 ? 12.582 9.288 0.321 1.00 49.66 95 TRP A N 1
ATOM 735 C CA . TRP A 1 95 ? 11.798 8.306 -0.426 1.00 49.66 95 TRP A CA 1
ATOM 736 C C . TRP A 1 95 ? 12.333 8.240 -1.844 1.00 49.66 95 TRP A C 1
ATOM 738 O O . TRP A 1 95 ? 12.316 9.222 -2.592 1.00 49.66 95 TRP A O 1
ATOM 748 N N . LYS A 1 96 ? 12.885 7.081 -2.202 1.00 43.84 96 LYS A N 1
ATOM 749 C CA . LYS A 1 96 ? 13.321 6.803 -3.566 1.00 43.84 96 LYS A CA 1
ATOM 750 C C . LYS A 1 96 ? 12.067 6.542 -4.385 1.00 43.84 96 LYS A C 1
ATOM 752 O O . LYS A 1 96 ? 11.573 5.427 -4.458 1.00 43.84 96 LYS A O 1
ATOM 757 N N . LEU A 1 97 ? 11.522 7.602 -4.973 1.00 46.53 97 LEU A N 1
ATOM 758 C CA . LEU A 1 97 ? 10.519 7.469 -6.018 1.00 46.53 97 LEU A CA 1
ATOM 759 C C . LEU A 1 97 ? 11.067 6.510 -7.082 1.00 46.53 97 LEU A C 1
ATOM 761 O O . LEU A 1 97 ? 12.064 6.838 -7.736 1.00 46.53 97 LEU A O 1
ATOM 765 N N . VAL A 1 98 ? 10.419 5.356 -7.265 1.00 47.84 98 VAL A N 1
ATOM 766 C CA . VAL A 1 98 ? 10.716 4.449 -8.375 1.00 47.84 98 VAL A CA 1
ATOM 767 C C . VAL A 1 98 ? 10.341 5.195 -9.650 1.00 47.84 98 VAL A C 1
ATOM 769 O O . VAL A 1 98 ? 9.183 5.245 -10.064 1.00 47.84 98 VAL A O 1
ATOM 772 N N . ARG A 1 99 ? 11.319 5.857 -10.276 1.00 42.16 99 ARG A N 1
ATOM 773 C CA . ARG A 1 99 ? 11.161 6.339 -11.645 1.00 42.16 99 ARG A CA 1
ATOM 774 C C . ARG A 1 99 ? 11.101 5.096 -12.523 1.00 42.16 99 ARG A C 1
ATOM 776 O O . ARG A 1 99 ? 12.147 4.599 -12.937 1.00 42.16 99 ARG A O 1
ATOM 783 N N . ARG A 1 100 ? 9.900 4.592 -12.830 1.00 42.41 100 ARG A N 1
ATOM 784 C CA . ARG A 1 100 ? 9.746 3.736 -14.011 1.00 42.41 100 ARG A CA 1
ATOM 785 C C . ARG A 1 100 ? 10.306 4.522 -15.186 1.00 42.41 100 ARG A C 1
ATOM 787 O O . ARG A 1 100 ? 9.850 5.631 -15.469 1.00 42.41 100 ARG A O 1
ATOM 794 N N . GLY A 1 101 ? 11.357 3.973 -15.790 1.00 38.72 101 GLY A N 1
ATOM 795 C CA . GLY A 1 101 ? 11.988 4.537 -16.969 1.00 38.72 101 GLY A CA 1
ATOM 796 C C . GLY A 1 101 ? 10.925 4.895 -17.998 1.00 38.72 101 GLY A C 1
ATOM 797 O O . GLY A 1 101 ? 10.053 4.085 -18.312 1.00 38.72 101 GLY A O 1
ATOM 798 N N . GLY A 1 102 ? 10.991 6.131 -18.486 1.00 36.53 102 GLY A N 1
ATOM 799 C CA . GLY A 1 102 ? 10.237 6.539 -19.654 1.00 36.53 102 GLY A CA 1
ATOM 800 C C . GLY A 1 102 ? 10.617 5.648 -20.833 1.00 36.53 102 GLY A C 1
ATOM 801 O O . GLY A 1 102 ? 11.782 5.559 -21.209 1.00 36.53 102 GLY A O 1
ATOM 802 N N . PHE A 1 103 ? 9.616 4.996 -21.402 1.00 34.25 103 PHE A N 1
ATOM 803 C CA . PHE A 1 103 ? 9.645 4.363 -22.712 1.00 34.25 103 PHE A CA 1
ATOM 804 C C . PHE A 1 103 ? 8.286 4.720 -23.329 1.00 34.25 103 PHE A C 1
ATOM 806 O O . PHE A 1 103 ? 7.265 4.448 -22.707 1.00 34.25 103 PHE A O 1
ATOM 813 N N . ALA A 1 104 ? 8.135 5.391 -24.467 1.00 36.44 104 ALA A N 1
ATOM 814 C CA . ALA A 1 104 ? 9.036 5.854 -25.516 1.00 36.44 104 ALA A CA 1
ATOM 815 C C . ALA A 1 104 ? 8.339 7.019 -26.259 1.00 36.44 104 ALA A C 1
ATOM 817 O O . ALA A 1 104 ? 7.161 7.265 -26.011 1.00 36.44 104 ALA A O 1
ATOM 818 N N . LEU A 1 105 ? 9.030 7.685 -27.190 1.00 34.91 105 LEU A N 1
ATOM 819 C CA . LEU A 1 105 ? 8.593 7.884 -28.586 1.00 34.91 105 LEU A CA 1
ATOM 820 C C . LEU A 1 105 ? 9.760 8.496 -29.392 1.00 34.91 105 LEU A C 1
ATOM 822 O O . LEU A 1 105 ? 10.587 9.201 -28.824 1.00 34.91 105 LEU A O 1
ATOM 826 N N . GLY A 1 106 ? 9.839 8.123 -30.677 1.00 33.41 106 GLY A N 1
ATOM 827 C CA . GLY A 1 106 ? 10.965 8.305 -31.609 1.00 33.41 106 GLY A CA 1
ATOM 828 C C . GLY A 1 106 ? 11.499 9.735 -31.777 1.00 33.41 106 GLY A C 1
ATOM 829 O O . GLY A 1 106 ? 10.933 10.695 -31.275 1.00 33.41 106 GLY A O 1
ATOM 830 N N . THR A 1 107 ? 12.615 9.933 -32.471 1.00 36.03 107 THR A N 1
ATOM 831 C CA . THR A 1 107 ? 12.812 9.559 -33.879 1.00 36.03 107 THR A CA 1
ATOM 832 C C . THR A 1 107 ? 14.265 9.199 -34.191 1.00 36.03 107 THR A C 1
ATOM 834 O O . THR A 1 107 ? 15.188 9.804 -33.652 1.00 36.03 107 THR A O 1
ATOM 837 N N . GLU A 1 108 ? 14.450 8.262 -35.120 1.00 46.19 108 GLU A N 1
ATOM 838 C CA . GLU A 1 108 ? 15.655 8.180 -35.949 1.00 46.19 108 GLU A CA 1
ATOM 839 C C . GLU A 1 108 ? 15.887 9.520 -36.672 1.00 46.19 108 GLU A C 1
ATOM 841 O O . GLU A 1 108 ? 14.947 10.089 -37.224 1.00 46.19 108 GLU A O 1
ATOM 846 N N . ALA A 1 109 ? 17.124 10.012 -36.622 1.00 41.16 109 ALA A N 1
ATOM 847 C CA . ALA A 1 109 ? 17.759 11.011 -37.489 1.00 41.16 109 ALA A CA 1
ATOM 848 C C . ALA A 1 109 ? 19.181 11.188 -36.924 1.00 41.16 109 ALA A C 1
ATOM 850 O O . ALA A 1 109 ? 19.337 11.278 -35.710 1.00 41.16 109 ALA A O 1
ATOM 851 N N . ASP A 1 110 ? 20.281 11.274 -37.651 1.00 39.34 110 ASP A N 1
ATOM 852 C CA . ASP A 1 110 ? 20.650 11.084 -39.048 1.00 39.34 110 ASP A CA 1
ATOM 853 C C . ASP A 1 110 ? 22.189 11.213 -38.982 1.00 39.34 110 ASP A C 1
ATOM 855 O O . ASP A 1 110 ? 22.665 12.168 -38.365 1.00 39.34 110 ASP A O 1
ATOM 859 N N . LEU A 1 111 ? 22.916 10.270 -39.594 1.00 43.25 111 LEU A N 1
ATOM 860 C CA . LEU A 1 111 ? 24.350 10.323 -39.961 1.00 43.25 111 LEU A CA 1
ATOM 861 C C . LEU A 1 111 ? 25.427 10.426 -38.857 1.00 43.25 111 LEU A C 1
ATOM 863 O O . LEU A 1 111 ? 25.615 11.494 -38.237 1.00 43.25 111 LEU A O 1
#

Sequence (111 aa):
MYIYENRLKTFEGWPFDEGCSCTPENMAKAGFVHTPSGNSPDVAMCFFCLKELEGWEPEDDPQLVKQDFVVVSLSSLVDEGSGCSSLRRLVGLRWKLVRRGGFALGTEADL

Secondary structure (DSSP, 8-state):
--SHHHHHTT-TT-S--TT-SS-HHHHHHHTEEE--BTTBTT-EEETTT--EE----TT--HHHHHHHHHHHHHGGGS-S--------S-------B--PPP---------

Radius of gyration: 17.54 Å; chains: 1; bounding box: 37×48×55 Å